Protein AF-A0A1Q3MQM4-F1 (afdb_monomer_lite)

Secondary structure (DSSP, 8-state):
-EEEEE---S-TTHHHHHHHHHHHTT-EEEEE--TTSTT-EEEEEE-TTS---EEEEEEGGGTEEEEEE-GGG--TTHHHHHHHHHHHH-

Radius of gyration: 12.28 Å; chains: 1; bounding box: 30×21×33 Å

Structure (mmCIF, N/CA/C/O backbone):
data_AF-A0A1Q3MQM4-F1
#
_entry.id   AF-A0A1Q3MQM4-F1
#
loop_
_atom_site.group_PDB
_atom_site.id
_atom_site.type_symbol
_atom_site.label_atom_id
_atom_site.label_alt_id
_atom_site.label_comp_id
_atom_site.label_asym_id
_atom_site.label_entity_id
_atom_site.label_seq_id
_atom_site.pdbx_PDB_ins_code
_atom_site.Cartn_x
_atom_site.Cartn_y
_atom_site.Cartn_z
_atom_site.occupancy
_atom_site.B_iso_or_equiv
_atom_site.auth_seq_id
_atom_site.auth_comp_id
_atom_site.auth_asym_id
_atom_site.auth_atom_id
_atom_site.pdbx_PDB_model_num
ATOM 1 N N . MET A 1 1 ? 7.362 -8.769 11.540 1.00 61.78 1 MET A N 1
ATOM 2 C CA . MET A 1 1 ? 7.572 -8.208 10.207 1.00 61.78 1 MET A CA 1
ATOM 3 C C . MET A 1 1 ? 7.309 -9.361 9.277 1.00 61.78 1 MET A C 1
ATOM 5 O O . MET A 1 1 ? 8.097 -10.297 9.276 1.00 61.78 1 MET A O 1
ATOM 9 N N . THR A 1 2 ? 6.133 -9.375 8.661 1.00 77.69 2 THR A N 1
ATOM 10 C CA . THR A 1 2 ? 5.809 -10.353 7.620 1.00 77.69 2 THR A CA 1
ATOM 11 C C . THR A 1 2 ? 5.966 -9.614 6.309 1.00 77.69 2 THR A C 1
ATOM 13 O O . THR A 1 2 ? 5.238 -8.649 6.077 1.00 77.69 2 THR A O 1
ATOM 16 N N . ARG A 1 3 ? 6.972 -10.007 5.529 1.00 79.75 3 ARG A N 1
ATOM 17 C CA . ARG A 1 3 ? 7.244 -9.448 4.210 1.00 79.75 3 ARG A CA 1
ATOM 18 C C . ARG A 1 3 ? 6.732 -10.407 3.154 1.00 79.75 3 ARG A C 1
ATOM 20 O O . ARG A 1 3 ? 6.873 -11.619 3.293 1.00 79.75 3 ARG A O 1
ATOM 27 N N . ILE A 1 4 ? 6.155 -9.823 2.122 1.00 81.12 4 ILE A N 1
ATOM 28 C CA . ILE A 1 4 ? 5.620 -10.510 0.967 1.00 81.12 4 ILE A CA 1
ATOM 29 C C . ILE A 1 4 ? 6.211 -9.854 -0.270 1.00 81.12 4 ILE A C 1
ATOM 31 O O . ILE A 1 4 ? 6.179 -8.630 -0.396 1.00 81.12 4 ILE A O 1
ATOM 35 N N . ASP A 1 5 ? 6.730 -10.679 -1.167 1.00 82.81 5 ASP A N 1
ATOM 36 C CA . ASP A 1 5 ? 7.345 -10.261 -2.415 1.00 82.81 5 ASP A CA 1
ATOM 37 C C . ASP A 1 5 ? 6.385 -10.554 -3.569 1.00 82.81 5 ASP A C 1
ATOM 39 O O . ASP A 1 5 ? 6.016 -11.702 -3.811 1.00 82.81 5 ASP A O 1
ATOM 43 N N . LEU A 1 6 ? 5.975 -9.502 -4.268 1.00 79.88 6 LEU A N 1
ATOM 44 C CA . LEU A 1 6 ? 5.198 -9.565 -5.496 1.00 79.88 6 LEU A CA 1
ATOM 45 C C . LEU A 1 6 ? 6.091 -9.209 -6.678 1.00 79.88 6 LEU A C 1
ATOM 47 O O . LEU A 1 6 ? 6.806 -8.211 -6.629 1.00 79.88 6 LEU A O 1
ATOM 51 N N . ILE A 1 7 ? 6.022 -9.989 -7.753 1.00 79.25 7 ILE A N 1
ATOM 52 C CA . ILE A 1 7 ? 6.746 -9.713 -8.998 1.00 79.25 7 ILE A CA 1
ATOM 53 C C . ILE A 1 7 ? 5.697 -9.365 -10.057 1.00 79.25 7 ILE A C 1
ATOM 55 O O . ILE A 1 7 ? 5.132 -10.276 -10.658 1.00 79.25 7 ILE A O 1
ATOM 59 N N . PRO A 1 8 ? 5.370 -8.078 -10.260 1.00 71.38 8 PRO A N 1
ATOM 60 C CA . PRO A 1 8 ? 4.400 -7.694 -11.270 1.00 71.38 8 PRO A CA 1
ATOM 61 C C . PRO A 1 8 ? 4.891 -8.049 -12.682 1.00 71.38 8 PRO A C 1
ATOM 63 O O . PRO A 1 8 ? 6.087 -7.920 -12.970 1.00 71.38 8 PRO A O 1
ATOM 66 N N . PRO A 1 9 ? 3.986 -8.425 -13.602 1.00 65.12 9 PRO A N 1
ATOM 67 C CA . PRO A 1 9 ? 4.339 -8.628 -15.000 1.00 65.12 9 PRO A CA 1
ATOM 68 C C . PRO A 1 9 ? 4.842 -7.300 -15.586 1.00 65.12 9 PRO A C 1
ATOM 70 O O . PRO A 1 9 ? 4.162 -6.273 -15.495 1.00 65.12 9 PRO A O 1
ATOM 73 N N . GLY A 1 10 ? 6.063 -7.319 -16.133 1.00 62.56 10 GLY A N 1
ATOM 74 C CA . GLY A 1 10 ? 6.834 -6.141 -16.547 1.00 62.56 10 GLY A CA 1
ATOM 75 C C . GLY A 1 10 ? 5.990 -5.054 -17.218 1.00 62.56 10 GLY A C 1
ATOM 76 O O . GLY A 1 10 ? 5.425 -5.264 -18.286 1.00 62.56 10 GLY A O 1
ATOM 77 N N . SER A 1 11 ? 5.888 -3.897 -16.562 1.00 60.06 11 SER A N 1
ATOM 78 C CA . SER A 1 11 ? 5.098 -2.742 -17.003 1.00 60.06 11 SER A CA 1
ATOM 79 C C . SER A 1 11 ? 5.813 -1.447 -16.593 1.00 60.06 11 SER A C 1
ATOM 81 O O . SER A 1 11 ? 6.311 -1.369 -15.472 1.00 60.06 11 SER A O 1
ATOM 83 N N . ASN A 1 12 ? 5.792 -0.405 -17.435 1.00 66.12 12 ASN A N 1
ATOM 84 C CA . ASN A 1 12 ? 6.239 0.952 -17.053 1.00 66.12 12 ASN A CA 1
ATOM 85 C C . ASN A 1 12 ? 5.282 1.646 -16.059 1.00 66.12 12 ASN A C 1
ATOM 87 O O . ASN A 1 12 ? 5.590 2.722 -15.559 1.00 66.12 12 ASN A O 1
ATOM 91 N N . ASP A 1 13 ? 4.145 1.015 -15.757 1.00 82.38 13 ASP A N 1
ATOM 92 C CA . ASP A 1 13 ? 2.989 1.629 -15.096 1.00 82.38 13 ASP A CA 1
ATOM 93 C C . ASP A 1 13 ? 2.656 1.001 -13.725 1.00 82.38 13 ASP A C 1
ATOM 95 O O . ASP A 1 13 ? 1.559 1.151 -13.195 1.00 82.38 13 ASP A O 1
ATOM 99 N N . VAL A 1 14 ? 3.590 0.246 -13.125 1.00 86.25 14 VAL A N 1
ATOM 100 C CA . VAL A 1 14 ? 3.352 -0.494 -11.862 1.00 86.25 14 VAL A CA 1
ATOM 101 C C . VAL A 1 14 ? 2.826 0.414 -10.749 1.00 86.25 14 VAL A C 1
ATOM 103 O O . VAL A 1 14 ? 1.960 0.003 -9.984 1.00 86.25 14 VAL A O 1
ATOM 106 N N . ILE A 1 15 ? 3.329 1.648 -10.675 1.00 87.69 15 ILE A N 1
ATOM 107 C CA . ILE A 1 15 ? 2.922 2.644 -9.679 1.00 87.69 15 ILE A CA 1
ATOM 108 C C . ILE A 1 15 ? 1.434 2.976 -9.830 1.00 87.69 15 ILE A C 1
ATOM 110 O O . ILE A 1 15 ? 0.690 2.882 -8.857 1.00 87.69 15 ILE A O 1
ATOM 114 N N . GLU A 1 16 ? 0.992 3.353 -11.029 1.00 89.25 16 GLU A N 1
ATOM 115 C CA . GLU A 1 16 ? -0.387 3.792 -11.265 1.00 89.25 16 GLU A CA 1
ATOM 116 C C . GLU A 1 16 ? -1.368 2.637 -11.093 1.00 89.25 16 GLU A C 1
ATOM 118 O O . GLU A 1 16 ? -2.326 2.764 -10.324 1.00 89.25 16 GLU A O 1
ATOM 123 N N . ARG A 1 17 ? -1.062 1.474 -11.681 1.00 89.75 17 ARG A N 1
ATOM 124 C CA . ARG A 1 17 ? -1.851 0.254 -11.485 1.00 89.75 17 ARG A CA 1
ATOM 125 C C . ARG A 1 17 ? -1.979 -0.093 -10.004 1.00 89.75 17 ARG A C 1
ATOM 127 O O . ARG A 1 17 ? -3.069 -0.433 -9.542 1.00 89.75 17 ARG A O 1
ATOM 134 N N . PHE A 1 18 ? -0.872 -0.076 -9.253 1.00 90.88 18 PHE A N 1
ATOM 135 C CA . PHE A 1 18 ? -0.886 -0.472 -7.840 1.00 90.88 18 PHE A CA 1
ATOM 136 C C . PHE A 1 18 ? -1.792 0.442 -7.026 1.00 90.88 18 PHE A C 1
ATOM 138 O O . PHE A 1 18 ? -2.584 -0.016 -6.200 1.00 90.88 18 PHE A O 1
ATOM 145 N N . GLU A 1 19 ? -1.723 1.740 -7.292 1.00 92.56 19 GLU A N 1
ATOM 146 C CA . GLU A 1 19 ? -2.586 2.693 -6.623 1.00 92.56 19 GLU A CA 1
ATOM 147 C C . GLU A 1 19 ? -4.049 2.596 -7.046 1.00 92.56 19 GLU A C 1
ATOM 149 O O . GLU A 1 19 ? -4.924 2.809 -6.210 1.00 92.56 19 GLU A O 1
ATOM 154 N N . GLU A 1 20 ? -4.336 2.278 -8.308 1.00 92.50 20 GLU A N 1
ATOM 155 C CA . GLU A 1 20 ? -5.698 1.991 -8.762 1.00 92.50 20 GLU A CA 1
ATOM 156 C C . GLU A 1 20 ? -6.291 0.813 -7.985 1.00 92.50 20 GLU A C 1
ATOM 158 O O . GLU A 1 20 ? -7.332 0.972 -7.345 1.00 92.50 20 GLU A O 1
ATOM 163 N N . ALA A 1 21 ? -5.578 -0.311 -7.900 1.00 92.12 21 ALA A N 1
ATOM 164 C CA . ALA A 1 21 ? -6.039 -1.465 -7.132 1.00 92.12 21 ALA A CA 1
ATOM 165 C C . ALA A 1 21 ? -6.204 -1.157 -5.638 1.00 92.12 21 ALA A C 1
ATOM 167 O O . ALA A 1 21 ? -7.156 -1.614 -5.006 1.00 92.12 21 ALA A O 1
ATOM 168 N N . CYS A 1 22 ? -5.317 -0.341 -5.063 1.00 93.19 22 CYS A N 1
ATOM 169 C CA . CYS A 1 22 ? -5.478 0.128 -3.689 1.00 93.19 22 CYS A CA 1
ATOM 170 C C . CYS A 1 22 ? -6.767 0.950 -3.515 1.00 93.19 22 CYS A C 1
ATOM 172 O O . CYS A 1 22 ? -7.490 0.754 -2.536 1.00 93.19 22 CYS A O 1
ATOM 174 N N . ARG A 1 23 ? -7.082 1.849 -4.457 1.00 93.94 23 ARG A N 1
ATOM 175 C CA . ARG A 1 23 ? -8.307 2.667 -4.427 1.00 93.94 23 ARG A CA 1
ATOM 176 C C . ARG A 1 23 ? -9.566 1.818 -4.603 1.00 93.94 23 ARG A C 1
ATOM 178 O O . ARG A 1 23 ? -10.529 2.044 -3.876 1.00 93.94 23 ARG A O 1
ATOM 185 N N . GLU A 1 24 ? -9.550 0.828 -5.496 1.00 93.44 24 GLU A N 1
ATOM 186 C CA . GLU A 1 24 ? -10.652 -0.135 -5.670 1.00 93.44 24 GLU A CA 1
ATOM 187 C C . GLU A 1 24 ? -10.955 -0.908 -4.376 1.00 93.44 24 GLU A C 1
ATOM 189 O O . GLU A 1 24 ? -12.112 -1.182 -4.067 1.00 93.44 24 GLU A O 1
ATOM 194 N N . LEU A 1 25 ? -9.921 -1.214 -3.586 1.00 91.94 25 LEU A N 1
ATOM 195 C CA . LEU A 1 25 ? -10.043 -1.874 -2.281 1.00 91.94 25 LEU 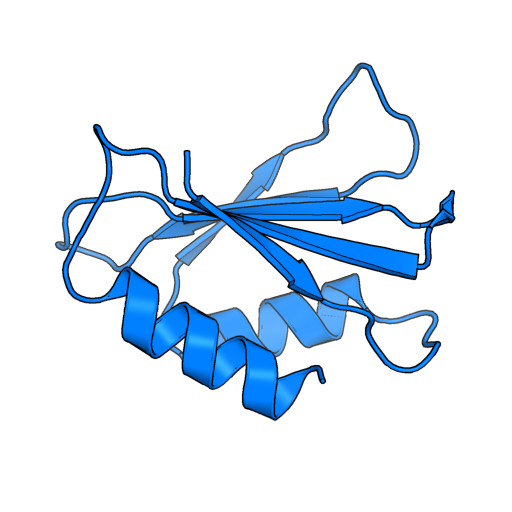A CA 1
ATOM 196 C C . LEU A 1 25 ? -10.418 -0.909 -1.139 1.00 91.94 25 LEU A C 1
ATOM 198 O O . LEU A 1 25 ? -10.453 -1.307 0.026 1.00 91.94 25 LEU A O 1
ATOM 202 N N . GLY A 1 26 ? -10.691 0.364 -1.443 1.00 93.44 26 GLY A N 1
ATOM 203 C CA . GLY A 1 26 ? -11.060 1.378 -0.455 1.00 93.44 26 GLY A CA 1
ATOM 204 C C . GLY A 1 26 ? -9.902 1.834 0.439 1.00 93.44 26 GLY A C 1
ATOM 205 O O . GLY A 1 26 ? -10.137 2.410 1.507 1.00 93.44 26 GLY A O 1
ATOM 206 N N . LEU A 1 27 ? -8.652 1.585 0.032 1.00 94.50 27 LEU A N 1
ATOM 207 C CA . LEU A 1 27 ? -7.469 2.010 0.773 1.00 94.50 27 LEU A CA 1
ATOM 208 C C . LEU A 1 27 ? -7.181 3.490 0.522 1.00 94.50 27 LEU A C 1
ATOM 210 O O . LEU A 1 27 ? -7.193 3.988 -0.605 1.00 94.50 27 LEU A O 1
ATOM 214 N N . ARG A 1 28 ? -6.823 4.193 1.591 1.00 95.06 28 ARG A N 1
ATOM 215 C CA . ARG A 1 28 ? -6.206 5.512 1.529 1.00 95.06 28 ARG A CA 1
ATOM 216 C C . ARG A 1 28 ? -4.700 5.356 1.375 1.00 95.06 28 ARG A C 1
ATOM 218 O O . ARG A 1 28 ? -4.054 4.668 2.169 1.00 95.06 28 ARG A O 1
ATOM 225 N N . ILE A 1 29 ? -4.163 6.056 0.384 1.00 95.00 29 ILE A N 1
ATOM 226 C CA . ILE A 1 29 ? -2.763 5.984 -0.024 1.00 95.00 29 ILE A CA 1
ATOM 227 C C . ILE A 1 29 ? -2.029 7.227 0.469 1.00 95.00 29 ILE A C 1
ATOM 229 O O . ILE A 1 29 ? -2.450 8.354 0.208 1.00 95.00 29 ILE A O 1
ATOM 233 N N . HIS A 1 30 ? -0.907 7.017 1.149 1.00 93.12 30 HIS A N 1
ATOM 234 C CA . HIS A 1 30 ? 0.072 8.055 1.441 1.00 93.12 30 HIS A CA 1
ATOM 235 C C . HIS A 1 30 ? 1.406 7.659 0.817 1.00 93.12 30 HIS A C 1
ATOM 237 O O . HIS A 1 30 ? 2.007 6.669 1.229 1.00 93.12 30 HIS A O 1
ATOM 243 N N . ARG A 1 31 ? 1.853 8.424 -0.185 1.00 89.19 31 ARG A N 1
ATOM 244 C CA . ARG A 1 31 ? 3.166 8.233 -0.808 1.00 89.19 31 ARG A CA 1
ATOM 245 C C . ARG A 1 31 ? 4.265 8.761 0.109 1.00 89.19 31 ARG A C 1
ATOM 247 O O . ARG A 1 31 ? 4.124 9.832 0.698 1.00 89.19 31 ARG A O 1
ATOM 254 N N . GLY A 1 32 ? 5.363 8.027 0.166 1.00 76.94 32 GLY A N 1
ATOM 255 C CA . GLY A 1 32 ? 6.650 8.477 0.670 1.00 76.94 32 GLY A CA 1
ATOM 256 C C . GLY A 1 32 ? 7.744 8.140 -0.340 1.00 76.94 32 GLY A C 1
ATOM 257 O O . GLY A 1 32 ? 7.579 7.273 -1.197 1.00 76.94 32 GLY A O 1
ATOM 258 N N . SER A 1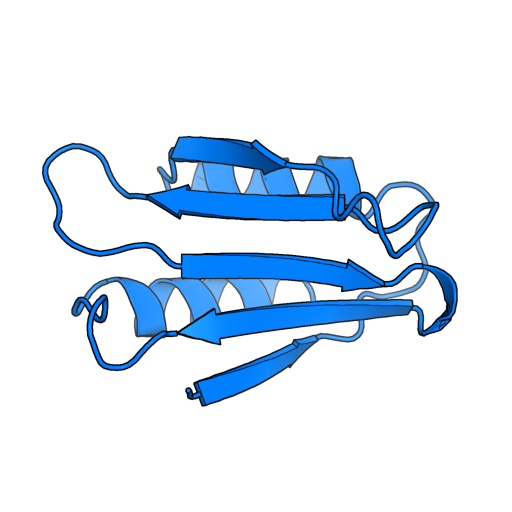 33 ? 8.876 8.819 -0.231 1.00 65.81 33 SER A N 1
ATOM 259 C CA . SER A 1 33 ? 10.115 8.427 -0.894 1.00 65.81 33 SER A CA 1
ATOM 260 C C . SER A 1 33 ? 11.057 7.855 0.159 1.00 65.81 33 SER A C 1
ATOM 262 O O . SER A 1 33 ? 11.207 8.417 1.244 1.00 65.81 33 SER A O 1
ATOM 264 N N . LEU A 1 34 ? 11.707 6.730 -0.139 1.00 68.12 34 LEU A N 1
ATOM 265 C CA . LEU A 1 34 ? 12.854 6.314 0.657 1.00 68.12 34 LEU A CA 1
ATOM 266 C C . LEU A 1 34 ? 14.038 7.148 0.174 1.00 68.12 34 LEU A C 1
ATOM 268 O O . LEU A 1 34 ? 14.649 6.821 -0.835 1.00 68.12 34 LEU A O 1
ATOM 272 N N . GLU A 1 35 ? 14.370 8.223 0.891 1.00 58.47 35 GLU A N 1
ATOM 273 C CA . GLU A 1 35 ? 15.473 9.148 0.551 1.00 58.47 35 GLU A CA 1
ATOM 274 C C . GLU A 1 35 ? 16.813 8.431 0.293 1.00 58.47 35 GLU A C 1
ATOM 276 O O . GLU A 1 35 ? 17.687 8.940 -0.402 1.00 58.47 35 GLU A O 1
ATOM 281 N N . LYS A 1 36 ? 16.962 7.214 0.828 1.00 58.41 36 LYS A N 1
ATOM 282 C CA . LYS A 1 36 ? 18.138 6.353 0.691 1.00 58.41 36 LYS A CA 1
ATOM 283 C C . LYS A 1 36 ? 18.168 5.508 -0.596 1.00 58.41 36 LYS A C 1
ATOM 285 O O . LYS A 1 36 ? 19.226 4.986 -0.937 1.00 58.41 36 LYS A O 1
ATOM 290 N N . TYR A 1 37 ? 17.040 5.346 -1.288 1.00 61.97 37 TYR A N 1
ATOM 291 C CA . TYR A 1 37 ? 16.897 4.476 -2.457 1.00 61.97 37 TYR A CA 1
ATOM 292 C C . TYR A 1 37 ? 16.253 5.253 -3.611 1.00 61.97 37 TYR A C 1
ATOM 294 O O . TYR A 1 37 ? 15.018 5.280 -3.709 1.00 61.97 37 TYR A O 1
ATOM 302 N N . PRO A 1 38 ? 17.067 5.902 -4.467 1.00 63.00 38 PRO A N 1
ATOM 303 C CA . PRO A 1 38 ? 16.550 6.617 -5.626 1.00 63.00 38 PRO A CA 1
ATOM 304 C C . PRO A 1 38 ? 15.678 5.678 -6.472 1.00 63.00 38 PRO A C 1
ATOM 306 O O . PRO A 1 38 ? 15.946 4.483 -6.559 1.00 63.00 38 PRO A O 1
ATOM 309 N N . GLU A 1 39 ? 14.594 6.224 -7.028 1.00 78.12 39 GLU A N 1
ATOM 310 C CA . GLU A 1 39 ? 13.618 5.535 -7.896 1.00 78.12 39 GLU A CA 1
ATOM 311 C C . GLU A 1 39 ? 12.663 4.541 -7.207 1.00 78.12 39 GLU A C 1
ATOM 313 O O . GLU A 1 39 ? 11.649 4.167 -7.798 1.00 78.12 39 GLU A O 1
ATOM 318 N N . SER A 1 40 ? 12.913 4.149 -5.952 1.00 85.38 40 SER A N 1
ATOM 319 C CA . SER A 1 40 ? 11.934 3.362 -5.192 1.00 85.38 40 SER A CA 1
ATOM 320 C C . SER A 1 40 ? 10.703 4.200 -4.835 1.00 85.38 40 SER A C 1
ATOM 322 O O . SER A 1 40 ? 10.808 5.378 -4.482 1.00 85.38 40 SER A O 1
ATOM 324 N N . MET A 1 41 ? 9.524 3.583 -4.902 1.00 89.31 41 MET A N 1
ATOM 325 C CA . MET A 1 41 ? 8.272 4.214 -4.479 1.00 89.31 41 MET A CA 1
ATOM 326 C C . MET A 1 41 ? 7.761 3.525 -3.224 1.00 89.31 41 MET A C 1
ATOM 328 O O . MET A 1 41 ? 7.660 2.301 -3.200 1.00 89.31 41 MET A O 1
ATOM 332 N N . HIS A 1 42 ? 7.445 4.292 -2.183 1.00 92.62 42 HIS A N 1
ATOM 333 C CA . HIS A 1 42 ? 6.968 3.757 -0.914 1.00 92.62 42 HIS A CA 1
ATOM 334 C C . HIS A 1 42 ? 5.552 4.249 -0.613 1.00 92.62 42 HIS A C 1
ATOM 336 O O . HIS A 1 42 ? 5.218 5.412 -0.841 1.00 92.62 42 HIS A O 1
ATOM 342 N N . TRP A 1 43 ? 4.718 3.374 -0.063 1.00 93.62 43 TRP A N 1
ATOM 343 C CA . TRP A 1 43 ? 3.344 3.684 0.301 1.00 93.62 43 TRP A CA 1
ATOM 344 C C . TRP A 1 43 ? 3.029 3.234 1.718 1.00 93.62 43 TRP A C 1
ATOM 346 O O . TRP A 1 43 ? 3.348 2.120 2.129 1.00 93.62 43 TRP A O 1
ATOM 356 N N . HIS A 1 44 ? 2.298 4.086 2.427 1.00 93.88 44 HIS A N 1
ATOM 357 C CA . HIS A 1 44 ? 1.530 3.712 3.603 1.00 93.88 44 HIS A CA 1
ATOM 358 C C . HIS A 1 44 ? 0.055 3.599 3.207 1.00 93.88 44 HIS A C 1
ATOM 360 O O . HIS A 1 44 ? -0.565 4.579 2.781 1.00 93.88 44 HIS A O 1
ATOM 366 N N . LEU A 1 45 ? -0.505 2.405 3.368 1.00 94.44 45 LEU A N 1
ATOM 367 C CA . LEU A 1 45 ? -1.887 2.070 3.050 1.00 94.44 45 LEU A CA 1
ATOM 368 C C . LEU A 1 45 ? -2.694 1.937 4.341 1.00 94.44 45 LEU A C 1
ATOM 370 O O . LEU A 1 45 ? -2.275 1.274 5.295 1.00 94.44 45 LEU A O 1
ATOM 374 N N . THR A 1 46 ? -3.859 2.579 4.379 1.00 94.50 46 THR A N 1
ATOM 375 C CA . THR A 1 46 ? -4.752 2.588 5.549 1.00 94.50 46 THR A CA 1
ATOM 376 C C . THR A 1 46 ? -6.209 2.483 5.120 1.00 94.50 46 THR A C 1
ATOM 378 O O . THR A 1 46 ? -6.561 2.950 4.042 1.00 94.50 46 THR A O 1
ATOM 381 N N . ILE A 1 47 ? -7.079 1.932 5.969 1.00 93.44 47 ILE A N 1
ATOM 382 C CA . ILE A 1 47 ? -8.533 2.037 5.784 1.00 93.44 47 ILE A CA 1
ATOM 383 C C . ILE A 1 47 ? -9.068 3.114 6.739 1.00 93.44 47 ILE A C 1
ATOM 385 O O . ILE A 1 47 ? -8.766 3.064 7.937 1.00 93.44 47 ILE A O 1
ATOM 389 N N . PRO A 1 48 ? -9.864 4.093 6.264 1.00 90.12 48 PRO A N 1
ATOM 390 C CA . PRO A 1 48 ? -10.457 5.104 7.132 1.00 90.12 48 PRO A CA 1
ATOM 391 C C . PRO A 1 48 ? -11.208 4.479 8.310 1.00 90.12 48 PRO A C 1
ATOM 393 O O . PRO A 1 48 ? -11.993 3.551 8.137 1.00 90.12 48 PRO A O 1
ATOM 396 N N . LYS A 1 49 ? -10.993 5.025 9.513 1.00 89.44 49 LYS A N 1
ATOM 397 C CA . LYS A 1 49 ? -11.603 4.560 10.775 1.00 89.44 49 LYS A CA 1
ATOM 398 C C . LYS A 1 49 ? -11.195 3.144 11.216 1.00 89.44 49 LYS A C 1
ATOM 400 O O . LYS A 1 49 ? -11.715 2.674 12.224 1.00 89.44 49 LYS A O 1
ATOM 405 N N . GLN A 1 50 ? -10.256 2.489 10.534 1.00 90.38 50 GLN A N 1
ATOM 406 C CA . GLN A 1 50 ? -9.673 1.228 10.990 1.00 90.38 50 GLN A CA 1
ATOM 407 C C . GLN A 1 50 ? -8.255 1.441 11.515 1.00 90.38 50 GLN A C 1
ATOM 409 O O . GLN A 1 50 ? -7.546 2.366 11.117 1.00 90.38 50 GLN A O 1
ATOM 414 N N . LYS A 1 51 ? -7.843 0.582 12.448 1.00 89.25 51 LYS A N 1
ATOM 415 C CA . LYS A 1 51 ? -6.464 0.570 12.938 1.00 89.25 51 LYS A CA 1
ATOM 416 C C . LYS A 1 51 ? -5.551 -0.099 11.917 1.00 89.25 51 LYS A C 1
ATOM 418 O O . LYS A 1 51 ? -5.990 -0.934 11.135 1.00 89.25 51 LYS A O 1
ATOM 423 N N . GLY A 1 52 ? -4.270 0.239 12.001 1.00 90.31 52 GLY A N 1
ATOM 424 C CA . GLY A 1 52 ? -3.203 -0.422 11.269 1.00 90.31 52 GLY A CA 1
ATOM 425 C C . GLY A 1 52 ? -2.758 0.308 10.006 1.00 90.31 52 GLY A C 1
ATOM 426 O O . GLY A 1 52 ? -3.452 1.160 9.456 1.00 90.31 52 GLY A O 1
ATOM 427 N N . THR A 1 53 ? -1.542 -0.008 9.581 1.00 92.19 53 THR A N 1
ATOM 428 C CA . THR A 1 53 ? -0.916 0.513 8.366 1.00 92.19 53 THR A CA 1
ATOM 429 C C . THR A 1 53 ? -0.191 -0.624 7.665 1.00 92.19 53 THR A C 1
ATOM 431 O O . THR A 1 53 ? 0.646 -1.282 8.283 1.00 92.19 53 THR A O 1
ATOM 434 N N . LEU A 1 54 ? -0.539 -0.850 6.402 1.00 92.81 54 LEU A N 1
ATOM 435 C CA . LEU A 1 54 ? 0.175 -1.753 5.509 1.00 92.81 54 LEU A CA 1
ATOM 436 C C . LEU A 1 54 ? 1.211 -0.920 4.753 1.00 92.81 54 LEU A C 1
ATOM 438 O O . LEU A 1 54 ? 0.875 0.109 4.170 1.00 92.81 54 LEU A O 1
ATOM 442 N N . GLU A 1 55 ? 2.469 -1.334 4.800 1.00 93.19 55 GLU A N 1
ATOM 443 C CA . GLU A 1 55 ? 3.550 -0.671 4.073 1.00 93.19 55 GLU A CA 1
ATOM 444 C C . GLU A 1 55 ? 3.789 -1.402 2.754 1.00 93.19 55 GLU A C 1
ATOM 446 O O . GLU A 1 55 ? 3.797 -2.631 2.725 1.00 93.19 55 GLU A O 1
ATOM 451 N N . ALA A 1 56 ? 3.983 -0.663 1.663 1.00 92.25 56 ALA A N 1
ATOM 452 C CA . ALA A 1 56 ? 4.336 -1.225 0.365 1.00 92.25 56 ALA A CA 1
ATOM 453 C C . ALA A 1 56 ? 5.520 -0.472 -0.247 1.00 92.25 56 ALA A C 1
ATOM 455 O O . ALA A 1 56 ? 5.647 0.735 -0.060 1.00 92.25 56 ALA A O 1
ATOM 456 N N . THR A 1 57 ? 6.412 -1.165 -0.952 1.00 91.75 57 THR A N 1
ATOM 457 C CA . THR A 1 57 ? 7.577 -0.555 -1.610 1.00 91.75 57 THR A CA 1
ATOM 458 C C . THR A 1 57 ? 7.812 -1.176 -2.976 1.00 91.75 57 THR A C 1
ATOM 460 O O . THR A 1 57 ? 8.024 -2.381 -3.073 1.00 91.75 57 THR A O 1
ATOM 463 N N . TRP A 1 58 ? 7.805 -0.359 -4.023 1.00 89.94 58 TRP A N 1
ATOM 464 C CA . TRP A 1 58 ? 8.209 -0.756 -5.364 1.00 89.94 58 TRP A CA 1
ATOM 465 C C . TRP A 1 58 ? 9.714 -0.573 -5.537 1.00 89.94 58 TRP A C 1
ATOM 467 O O . TRP A 1 58 ? 10.243 0.522 -5.333 1.00 89.94 58 TRP A O 1
ATOM 477 N N . TRP A 1 59 ? 10.380 -1.652 -5.939 1.00 88.12 59 TRP A N 1
ATOM 478 C CA . TRP A 1 59 ? 11.805 -1.712 -6.231 1.00 88.12 59 TRP A CA 1
ATOM 479 C C . TRP A 1 59 ? 12.010 -1.889 -7.735 1.00 88.12 59 TRP A C 1
ATOM 481 O O . TRP A 1 59 ? 11.975 -3.029 -8.214 1.00 88.12 59 TRP A O 1
ATOM 491 N N . PRO A 1 60 ? 12.254 -0.800 -8.487 1.00 83.88 60 PRO A N 1
ATOM 492 C CA . PRO A 1 60 ? 12.368 -0.875 -9.941 1.00 83.88 60 PRO A CA 1
ATOM 493 C C . PRO A 1 60 ? 13.507 -1.798 -10.389 1.00 83.88 60 PRO A C 1
ATOM 495 O O . PRO A 1 60 ? 13.302 -2.617 -11.275 1.00 83.88 60 PRO A O 1
ATOM 498 N N . THR A 1 61 ? 14.664 -1.766 -9.717 1.00 84.31 61 THR A N 1
ATOM 499 C CA . THR A 1 61 ? 15.830 -2.610 -10.046 1.00 84.31 61 THR A CA 1
ATOM 500 C C . THR A 1 61 ? 15.533 -4.109 -10.002 1.00 84.31 61 THR A C 1
ATOM 502 O O . THR A 1 61 ? 16.089 -4.873 -10.783 1.00 84.31 61 THR A O 1
ATOM 505 N N . ASN A 1 62 ? 14.660 -4.533 -9.087 1.00 83.44 62 ASN A N 1
ATOM 506 C CA . ASN A 1 62 ? 14.342 -5.946 -8.878 1.00 83.44 62 ASN A CA 1
ATOM 507 C C . ASN A 1 62 ? 13.019 -6.349 -9.534 1.00 83.44 62 ASN A C 1
ATOM 509 O O . ASN A 1 62 ? 12.613 -7.500 -9.398 1.00 83.44 62 ASN A O 1
ATOM 513 N N . HIS A 1 63 ? 12.321 -5.401 -10.171 1.00 84.69 63 HIS A N 1
ATOM 514 C CA . HIS A 1 63 ? 10.936 -5.551 -10.605 1.00 84.69 63 HIS A CA 1
ATOM 515 C C . HIS A 1 63 ? 10.050 -6.189 -9.522 1.00 84.69 63 HIS A C 1
ATOM 517 O O . HIS A 1 63 ? 9.254 -7.081 -9.802 1.00 84.69 63 HIS A O 1
ATOM 523 N N . ALA A 1 64 ? 10.214 -5.747 -8.271 1.00 87.81 64 ALA A N 1
ATOM 524 C CA . ALA A 1 64 ? 9.560 -6.352 -7.118 1.00 87.81 64 ALA A CA 1
ATOM 525 C C . ALA A 1 64 ? 8.794 -5.316 -6.293 1.00 87.81 64 ALA A C 1
ATOM 527 O O . ALA A 1 64 ? 9.323 -4.268 -5.922 1.00 87.81 64 ALA A O 1
ATOM 528 N N . LEU A 1 65 ? 7.548 -5.634 -5.966 1.00 89.75 65 LEU A N 1
ATOM 529 C CA . LEU A 1 65 ? 6.709 -4.905 -5.030 1.00 89.75 65 LEU A CA 1
ATOM 530 C C . LEU A 1 65 ? 6.714 -5.653 -3.697 1.00 89.75 65 LEU A C 1
ATOM 532 O O . LEU A 1 65 ? 6.257 -6.786 -3.595 1.00 89.75 65 LEU A O 1
ATOM 536 N N . TRP A 1 66 ? 7.244 -5.026 -2.659 1.00 91.81 66 TRP A N 1
ATOM 537 C CA . TRP A 1 66 ? 7.254 -5.596 -1.317 1.00 91.81 66 TRP A CA 1
ATOM 538 C C . TRP A 1 66 ? 6.078 -5.060 -0.532 1.00 91.81 66 TRP A C 1
ATOM 540 O O . TRP A 1 66 ? 5.851 -3.855 -0.532 1.00 91.81 66 TRP A O 1
ATOM 550 N N . MET A 1 67 ? 5.381 -5.930 0.185 1.00 91.50 67 MET A N 1
ATOM 551 C CA . MET A 1 67 ? 4.370 -5.544 1.163 1.00 91.50 67 MET A CA 1
ATOM 552 C C . MET A 1 67 ? 4.791 -6.023 2.547 1.00 91.50 67 MET A C 1
ATOM 554 O O . MET A 1 67 ? 5.233 -7.160 2.718 1.00 91.50 67 MET A O 1
ATOM 558 N N . GLU A 1 68 ? 4.663 -5.151 3.540 1.00 90.38 68 GLU A N 1
ATOM 559 C CA . GLU A 1 68 ? 5.069 -5.403 4.914 1.00 90.38 68 GLU A CA 1
ATOM 560 C C . GLU A 1 68 ? 3.923 -5.149 5.893 1.00 90.38 68 GLU A C 1
ATOM 562 O O . GLU A 1 68 ? 3.391 -4.043 6.011 1.00 90.38 68 GLU A O 1
ATOM 567 N N . VAL A 1 69 ? 3.621 -6.180 6.685 1.00 86.25 69 VAL A N 1
ATOM 568 C CA . VAL A 1 69 ? 2.768 -6.070 7.870 1.00 86.25 69 VAL A CA 1
ATOM 569 C C . VAL A 1 69 ? 3.657 -6.010 9.114 1.00 86.25 69 VAL A C 1
ATOM 571 O O . VAL A 1 69 ? 4.313 -6.990 9.511 1.00 86.25 69 VAL A O 1
ATOM 574 N N . ARG A 1 70 ? 3.696 -4.843 9.768 1.00 82.19 70 ARG A N 1
ATOM 575 C CA . ARG A 1 70 ? 4.388 -4.684 11.056 1.00 82.19 70 ARG A CA 1
ATOM 576 C C . ARG A 1 70 ? 3.551 -5.293 12.179 1.00 82.19 70 ARG A C 1
ATOM 578 O O . ARG A 1 70 ? 2.385 -4.955 12.339 1.00 82.19 70 ARG A O 1
ATOM 585 N N . LYS A 1 71 ? 4.179 -6.122 13.028 1.00 74.69 71 LYS A N 1
ATOM 586 C CA . LYS A 1 71 ? 3.516 -6.804 14.165 1.00 74.69 71 LYS A CA 1
ATOM 587 C C . LYS A 1 71 ? 2.751 -5.831 15.075 1.00 74.69 71 LYS A C 1
ATOM 589 O O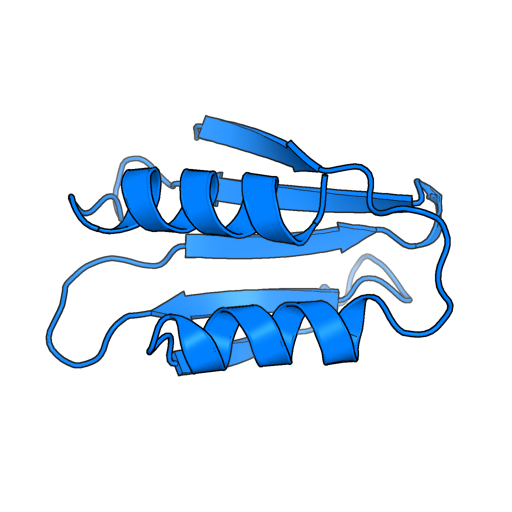 . LYS A 1 71 ? 1.656 -6.136 15.518 1.00 74.69 71 LYS A O 1
ATOM 594 N N . ASN A 1 72 ? 3.298 -4.633 15.287 1.00 77.88 72 ASN A N 1
ATOM 595 C CA . ASN A 1 72 ? 2.711 -3.621 16.174 1.00 77.88 72 ASN A CA 1
ATOM 596 C C . ASN A 1 72 ? 1.657 -2.734 15.487 1.00 77.88 72 ASN A C 1
ATOM 598 O O . ASN A 1 72 ? 1.143 -1.805 16.104 1.00 77.88 72 ASN A O 1
ATOM 602 N N . ARG A 1 73 ? 1.370 -2.969 14.202 1.00 74.50 73 ARG A N 1
ATOM 603 C CA . ARG A 1 73 ? 0.381 -2.222 13.411 1.00 74.50 73 ARG A CA 1
ATOM 604 C C . ARG A 1 73 ? -0.571 -3.149 12.655 1.00 74.50 73 ARG A C 1
ATOM 606 O O . ARG A 1 73 ? -1.238 -2.685 11.743 1.00 74.50 73 ARG A O 1
ATOM 613 N N . GLN A 1 74 ? -0.630 -4.427 13.017 1.00 79.94 74 GLN A N 1
ATOM 614 C CA . GLN A 1 74 ? -1.466 -5.411 12.342 1.00 7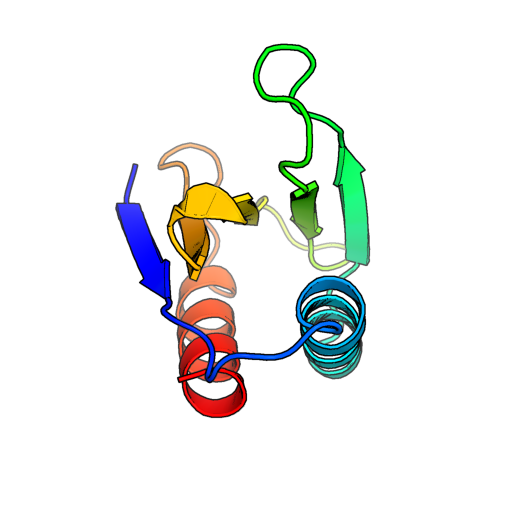9.94 74 GLN A CA 1
ATOM 615 C C . GLN A 1 74 ? -2.954 -5.150 12.601 1.00 79.94 74 GLN A C 1
ATOM 617 O O . GLN A 1 74 ? -3.346 -4.740 13.694 1.00 79.94 74 GLN A O 1
ATOM 622 N N . ALA A 1 75 ? -3.771 -5.401 11.585 1.00 86.81 75 ALA A N 1
ATOM 623 C CA . ALA A 1 75 ? -5.221 -5.378 11.672 1.00 86.81 75 ALA A CA 1
ATOM 624 C C . ALA A 1 75 ? -5.811 -6.465 10.769 1.00 86.81 75 ALA A C 1
ATOM 626 O O . ALA A 1 75 ? -5.179 -6.858 9.785 1.00 86.81 75 ALA A O 1
ATOM 627 N N . ASP A 1 76 ? -7.018 -6.930 11.093 1.00 88.56 76 ASP A N 1
ATOM 628 C CA . ASP A 1 76 ? -7.660 -8.072 10.426 1.00 88.56 76 ASP A CA 1
ATOM 629 C C . ASP A 1 76 ? -7.864 -7.856 8.921 1.00 88.56 76 ASP A C 1
ATOM 631 O O . ASP A 1 76 ? -7.830 -8.805 8.146 1.00 88.56 76 ASP A O 1
ATOM 635 N N . TRP A 1 77 ? -8.000 -6.600 8.486 1.00 89.88 77 TRP A N 1
ATOM 636 C CA . TRP A 1 77 ? -8.175 -6.250 7.076 1.00 89.88 77 TRP A CA 1
ATOM 637 C C . TRP A 1 77 ? -6.914 -6.439 6.223 1.00 89.88 77 TRP A C 1
ATOM 639 O O . TRP A 1 77 ? -7.013 -6.506 5.001 1.00 89.88 77 TRP A O 1
ATOM 649 N N . MET A 1 78 ? -5.727 -6.520 6.829 1.00 90.38 78 MET A N 1
ATOM 650 C CA . MET A 1 78 ? -4.467 -6.483 6.079 1.00 90.38 78 MET A CA 1
ATOM 651 C C . MET A 1 78 ? -4.198 -7.746 5.275 1.00 90.38 78 MET A C 1
ATOM 653 O O . MET A 1 78 ? -3.754 -7.639 4.137 1.00 90.38 78 MET A O 1
ATOM 657 N N . LEU A 1 79 ? -4.445 -8.924 5.855 1.00 87.75 79 LEU A N 1
ATOM 658 C CA . LEU A 1 79 ? -4.216 -10.194 5.159 1.00 87.75 79 LEU A CA 1
ATOM 659 C C . LEU A 1 79 ? -5.153 -10.344 3.945 1.00 87.75 79 LEU A C 1
ATOM 661 O O . LEU A 1 79 ? -4.628 -10.519 2.848 1.00 87.75 79 LEU A O 1
ATOM 665 N N . PRO A 1 80 ? -6.480 -10.128 4.069 1.00 90.81 80 PRO A N 1
ATOM 666 C CA . PRO A 1 80 ? -7.379 -10.161 2.915 1.00 90.81 80 PRO A CA 1
ATOM 667 C C . PRO A 1 80 ? -7.013 -9.149 1.821 1.00 90.81 80 PRO A C 1
ATOM 669 O O . PRO A 1 80 ? -7.118 -9.448 0.635 1.00 90.81 80 PRO A O 1
ATOM 672 N N . VAL A 1 81 ? -6.569 -7.943 2.200 1.00 91.38 81 VAL A N 1
ATOM 673 C CA . VAL A 1 81 ? -6.136 -6.918 1.235 1.00 91.38 81 VAL A CA 1
ATOM 674 C C . VAL A 1 81 ? -4.873 -7.345 0.497 1.00 91.38 81 VAL A C 1
ATOM 676 O O . VAL A 1 81 ? -4.791 -7.181 -0.716 1.00 91.38 81 VAL A O 1
ATOM 679 N N . VAL A 1 82 ? -3.900 -7.909 1.210 1.00 89.31 82 VAL A N 1
ATOM 680 C CA . VAL A 1 82 ? -2.683 -8.468 0.615 1.00 89.31 82 VAL A CA 1
ATOM 681 C C . VAL A 1 82 ? -3.031 -9.563 -0.390 1.00 89.31 82 VAL A C 1
ATOM 683 O O . VAL A 1 82 ? -2.529 -9.521 -1.509 1.00 89.31 82 VAL A O 1
ATOM 686 N N . GLU A 1 83 ? -3.908 -10.502 -0.030 1.00 89.12 83 GLU A N 1
ATOM 687 C CA . GLU A 1 83 ? -4.349 -11.577 -0.927 1.0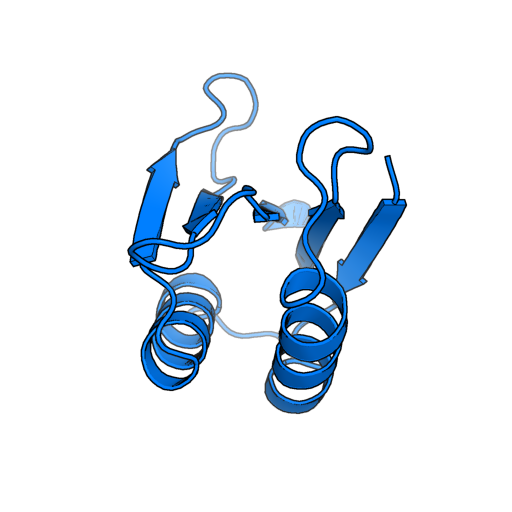0 89.12 83 GLU A CA 1
ATOM 688 C C . GLU A 1 83 ? -5.062 -11.022 -2.170 1.00 89.12 83 GLU A C 1
ATOM 690 O O . GLU A 1 83 ? -4.774 -11.433 -3.294 1.00 89.12 83 GLU A O 1
ATOM 695 N N . ALA A 1 84 ? -5.934 -10.025 -2.001 1.00 90.00 84 ALA A N 1
ATOM 696 C CA . ALA A 1 84 ? -6.609 -9.370 -3.119 1.00 90.00 84 ALA A CA 1
ATOM 697 C C . ALA A 1 84 ? -5.630 -8.632 -4.051 1.00 90.00 84 ALA A C 1
ATOM 699 O O . ALA A 1 84 ? -5.781 -8.679 -5.273 1.00 90.00 84 ALA A O 1
ATOM 700 N N . LEU A 1 85 ? -4.610 -7.972 -3.491 1.00 87.62 85 LEU A N 1
ATOM 701 C CA . LEU A 1 85 ? -3.555 -7.319 -4.266 1.00 87.62 85 LEU A CA 1
ATOM 702 C C . LEU A 1 85 ? -2.693 -8.345 -5.007 1.00 87.62 85 LEU A C 1
ATOM 704 O O . LEU A 1 85 ? -2.386 -8.121 -6.173 1.00 87.62 85 LEU A O 1
ATOM 708 N N . MET A 1 86 ? -2.366 -9.485 -4.386 1.00 85.62 86 MET A N 1
ATOM 709 C CA . MET A 1 86 ? -1.666 -10.583 -5.063 1.00 85.62 86 MET A CA 1
ATOM 710 C C . MET A 1 86 ? -2.438 -11.079 -6.281 1.00 85.62 86 MET A C 1
ATOM 712 O O . MET A 1 86 ? -1.850 -11.228 -7.340 1.00 85.62 86 MET A O 1
ATOM 716 N N . LEU A 1 87 ? -3.750 -11.286 -6.165 1.00 84.88 87 LEU A N 1
ATOM 717 C CA . LEU A 1 87 ? -4.572 -11.755 -7.286 1.00 84.88 87 LEU A CA 1
ATOM 718 C C . LEU A 1 87 ? -4.686 -10.728 -8.423 1.00 84.88 87 LEU A C 1
ATOM 720 O O . LEU A 1 87 ? -4.893 -11.108 -9.571 1.00 84.88 87 LEU A O 1
ATOM 724 N N . LYS A 1 88 ? -4.578 -9.430 -8.115 1.00 80.19 88 LYS A N 1
ATOM 725 C CA . LYS A 1 88 ? -4.624 -8.346 -9.110 1.00 80.19 88 LYS A CA 1
ATOM 726 C C . LYS A 1 88 ? -3.262 -8.062 -9.770 1.00 80.19 88 LYS A C 1
ATOM 728 O O . LYS A 1 88 ? -3.248 -7.500 -10.866 1.00 80.19 88 LYS A O 1
ATOM 733 N N . PHE A 1 89 ? -2.146 -8.397 -9.111 1.00 72.75 89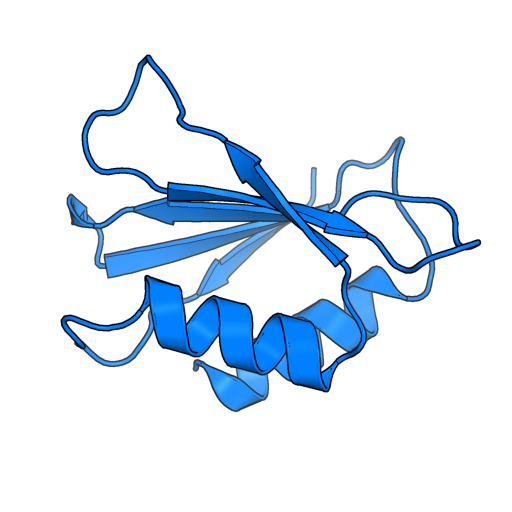 PHE A N 1
ATOM 734 C CA . PHE A 1 89 ? -0.777 -8.053 -9.547 1.00 72.75 89 PHE A CA 1
ATOM 735 C C . PHE A 1 89 ? 0.129 -9.226 -9.907 1.00 72.75 89 PHE A C 1
ATOM 737 O O . PHE A 1 89 ? 1.111 -8.994 -10.614 1.00 72.75 89 PHE A O 1
ATOM 744 N N . GLY A 1 90 ? -0.137 -10.413 -9.366 1.00 63.34 90 GLY A N 1
ATOM 745 C CA . GLY A 1 90 ? 0.619 -11.640 -9.616 1.00 63.34 90 GLY A CA 1
ATOM 746 C C . GLY A 1 90 ? 0.212 -12.360 -10.891 1.00 63.34 90 GLY A C 1
ATOM 747 O O . GLY A 1 90 ? -0.819 -11.990 -11.497 1.00 63.34 90 GLY A O 1
#

pLDDT: mean 84.37, std 10.06, range [58.41, 95.06]

Foldseek 3Di:
DDKDKFQFDDDPCCPVLLVVLLVVVQWDWDWDDPPVAPPKIKIWTDHPPDFATKIWIQDPVVSIIMIDGDPVGDDPVPVVSVVSSNVSGD

Sequence (90 aa):
MTRIDLIPPGSNDVIERFEEACRELGLRIHRGSLEKYPESMHWHLTIPKQKGTLEATWWPTNHALWMEVRKNRQADWMLPVVEALMLKFG